Protein AF-F9GGF4-F1 (afdb_monomer_lite)

Radius of gyration: 31.28 Å; chains: 1; bounding box: 84×32×78 Å

Sequence (135 aa):
SSTQRIEQGRGREKHLPQHAREEYTDVVLQDENLDDDHRRCVQISIKNCWSKLDEYYSLLGQSPLYPAAVILHPRWNVSWLEAKWTSDEQLVWLRDAKNSVREFFEQHYPREEQPETSRTVTGKTMRQDEPSQFD

Organism: Fusarium oxysporum (strain Fo5176) (NCBI:txid660025)

pLDDT: mean 75.13, std 19.37, range [39.06, 97.0]

Foldseek 3Di:
DVVVVVVVVVVPLVPDDPVCSVVVVVVVVCVVVPPVVNVVVVVVVVVVVVVVVVVVVVVCLVALVVLCCQQVPPVCHLVNQVVPDDDPVSVVVSVSSVVRNVVVCCVPPPDPPPPPPDDDDDDDDDDDDDPDPDD

Secondary structure (DSSP, 8-state):
--HHHHHHHHTTGGGS-HHHHHHHHHHHHHGGGS-HHHHHHHHHHHHHHHHHHHHHHHHHTTSTHHHHHHHT-TTS-HHHHHHH--SHHHHHHHHHHHHHHHHHHHHHS--------S----------PPP----

Structure (mmCIF, N/CA/C/O backbone):
data_AF-F9GGF4-F1
#
_entry.id   AF-F9GGF4-F1
#
loop_
_atom_site.group_PDB
_atom_site.id
_atom_site.type_symbol
_atom_site.label_atom_id
_atom_site.label_alt_id
_atom_site.label_comp_id
_atom_site.label_asym_id
_atom_site.label_entity_id
_atom_site.label_seq_id
_atom_site.pdbx_PDB_ins_code
_atom_site.Cartn_x
_atom_site.Cartn_y
_atom_site.Cartn_z
_atom_site.occupancy
_atom_site.B_iso_or_equiv
_atom_site.auth_seq_id
_atom_site.auth_comp_id
_atom_site.auth_asym_id
_atom_site.auth_atom_id
_atom_site.pdbx_PDB_model_num
ATOM 1 N N . SER A 1 1 ? 22.524 -20.611 -32.309 1.00 45.41 1 SER A N 1
ATOM 2 C CA . SER A 1 1 ? 21.522 -20.263 -31.279 1.00 45.41 1 SER A CA 1
ATOM 3 C C . SER A 1 1 ? 20.470 -19.235 -31.707 1.00 45.41 1 SER A C 1
ATOM 5 O O . SER A 1 1 ? 19.539 -19.024 -30.941 1.00 45.41 1 SER A O 1
ATOM 7 N N . SER A 1 2 ? 20.529 -18.643 -32.912 1.00 39.38 2 SER A N 1
ATOM 8 C CA . SER A 1 2 ? 19.506 -17.687 -33.396 1.00 39.38 2 SER A CA 1
ATOM 9 C C . SER A 1 2 ? 18.162 -18.327 -33.764 1.00 39.38 2 SER A C 1
ATOM 11 O O . SER A 1 2 ? 17.116 -17.710 -33.598 1.00 39.38 2 SER A O 1
ATOM 13 N N . THR A 1 3 ? 18.150 -19.592 -34.184 1.00 39.06 3 THR A N 1
ATOM 14 C CA . THR A 1 3 ? 16.928 -20.289 -34.624 1.00 39.06 3 THR A CA 1
ATOM 15 C C . THR A 1 3 ? 15.926 -20.533 -33.488 1.00 39.06 3 THR A C 1
ATOM 17 O O . THR A 1 3 ? 14.724 -20.565 -33.720 1.00 39.06 3 THR A O 1
ATOM 20 N N . GLN A 1 4 ? 16.404 -20.641 -32.244 1.00 39.22 4 GLN A N 1
ATOM 21 C CA . GLN A 1 4 ? 15.567 -20.925 -31.071 1.00 39.22 4 GLN A CA 1
ATOM 22 C C . GLN A 1 4 ? 14.812 -19.684 -30.554 1.00 39.22 4 GLN A C 1
ATOM 24 O O . GLN A 1 4 ? 13.792 -19.816 -29.881 1.00 39.22 4 GLN A O 1
ATOM 29 N N . ARG A 1 5 ? 15.289 -18.472 -30.875 1.00 42.28 5 ARG A N 1
ATOM 30 C CA . ARG A 1 5 ? 14.659 -17.207 -30.456 1.00 42.28 5 ARG A CA 1
ATOM 31 C C . ARG A 1 5 ? 13.565 -16.753 -31.433 1.00 42.28 5 ARG A C 1
ATOM 33 O O . ARG A 1 5 ? 12.552 -16.218 -30.991 1.00 42.28 5 ARG A O 1
ATOM 40 N N . ILE A 1 6 ? 13.717 -17.059 -32.724 1.00 45.38 6 ILE A N 1
ATOM 41 C CA . ILE A 1 6 ? 12.699 -16.795 -33.758 1.00 45.38 6 ILE A CA 1
ATOM 42 C C . ILE A 1 6 ? 11.418 -17.608 -33.486 1.00 45.38 6 ILE A C 1
ATOM 44 O O . ILE A 1 6 ? 10.310 -17.086 -33.615 1.00 45.38 6 ILE A O 1
ATOM 48 N N . GLU A 1 7 ? 11.540 -18.853 -33.011 1.00 43.28 7 GLU A N 1
ATOM 49 C CA . GLU A 1 7 ? 10.370 -19.653 -32.617 1.00 43.28 7 GLU A CA 1
ATOM 50 C C . GLU A 1 7 ? 9.612 -19.077 -31.408 1.00 43.28 7 GLU A C 1
ATOM 52 O O . GLU A 1 7 ? 8.384 -19.173 -31.356 1.00 43.28 7 GLU A O 1
ATOM 57 N N . GLN A 1 8 ? 10.305 -18.428 -30.462 1.00 47.81 8 GLN A N 1
ATOM 58 C CA . GLN A 1 8 ? 9.655 -17.818 -29.294 1.00 47.81 8 GLN A CA 1
ATOM 59 C C . GLN A 1 8 ? 8.828 -16.571 -29.653 1.00 47.81 8 GLN A C 1
ATOM 61 O O . GLN A 1 8 ? 7.792 -16.335 -29.026 1.00 47.81 8 GLN A O 1
ATOM 66 N N . GLY A 1 9 ? 9.229 -15.806 -30.675 1.00 49.09 9 GLY A N 1
ATOM 67 C CA . GLY A 1 9 ? 8.451 -14.675 -31.204 1.00 49.09 9 GLY A CA 1
ATOM 68 C C . GLY A 1 9 ? 7.219 -15.123 -31.997 1.00 49.09 9 GLY A C 1
ATOM 69 O O . GLY A 1 9 ? 6.114 -14.617 -31.788 1.00 49.09 9 GLY A O 1
ATOM 70 N N . ARG A 1 10 ? 7.369 -16.180 -32.807 1.00 48.94 10 ARG A N 1
ATOM 71 C CA . ARG A 1 10 ? 6.304 -16.757 -33.654 1.00 48.94 10 ARG A CA 1
ATOM 72 C C . ARG A 1 10 ? 5.110 -17.315 -32.863 1.00 48.94 10 ARG A C 1
ATOM 74 O O . ARG A 1 10 ? 4.036 -17.574 -33.410 1.00 48.94 10 ARG A O 1
ATOM 81 N N . GLY A 1 11 ? 5.290 -17.523 -31.559 1.00 54.16 11 GLY A N 1
ATOM 82 C CA . GLY A 1 11 ? 4.256 -17.980 -30.637 1.00 54.16 11 GLY A CA 1
ATOM 83 C C . GLY A 1 11 ? 3.220 -16.915 -30.261 1.00 54.16 11 GLY A C 1
ATOM 84 O O . GLY A 1 11 ? 2.058 -17.256 -30.041 1.00 54.16 11 GLY A O 1
ATOM 85 N N . ARG A 1 12 ? 3.632 -15.643 -30.183 1.00 55.31 12 ARG A N 1
ATOM 86 C CA . ARG A 1 12 ? 2.854 -14.560 -29.548 1.00 55.31 12 ARG A CA 1
ATOM 87 C C . ARG A 1 12 ? 1.941 -13.808 -30.517 1.00 55.31 12 ARG A C 1
ATOM 89 O O . ARG A 1 12 ? 0.894 -13.320 -30.108 1.00 55.31 12 ARG A O 1
ATOM 96 N N . GLU A 1 13 ? 2.265 -13.817 -31.808 1.00 55.66 13 GLU A N 1
ATOM 97 C CA . GLU A 1 13 ? 1.454 -13.200 -32.872 1.00 55.66 13 GLU A CA 1
ATOM 98 C C . GLU A 1 13 ? 0.067 -13.830 -33.048 1.00 55.66 13 GLU A C 1
ATOM 100 O O . GLU A 1 13 ? -0.828 -13.216 -33.621 1.00 55.66 13 GLU A O 1
ATOM 105 N N . LYS A 1 14 ? -0.131 -15.069 -32.578 1.00 61.19 14 LYS A N 1
ATOM 106 C CA . LYS A 1 14 ? -1.380 -15.830 -32.768 1.00 61.19 14 LYS A CA 1
ATOM 107 C C . LYS A 1 14 ? -2.584 -15.188 -32.073 1.00 61.19 14 LYS A C 1
ATOM 109 O O . LYS A 1 14 ? -3.716 -15.505 -32.420 1.00 61.19 14 LYS A O 1
ATOM 114 N N . HIS A 1 15 ? -2.326 -14.325 -31.092 1.00 66.69 15 HIS A N 1
ATOM 115 C CA . HIS A 1 15 ? -3.344 -13.614 -30.323 1.00 66.69 15 HIS A CA 1
ATOM 116 C C . HIS A 1 15 ? -3.553 -12.169 -30.788 1.00 66.69 15 HIS A C 1
ATOM 118 O O . HIS A 1 15 ? -4.437 -11.497 -30.262 1.00 66.69 15 HIS A O 1
ATOM 124 N N . LEU A 1 16 ? -2.770 -11.687 -31.761 1.00 65.19 16 LEU A N 1
ATOM 125 C CA . LEU A 1 16 ? -2.953 -10.348 -32.302 1.00 65.19 16 LEU A CA 1
ATOM 126 C C . LEU A 1 16 ? -4.019 -10.359 -33.408 1.00 65.19 16 LEU A C 1
ATOM 128 O O . LEU A 1 16 ? -4.050 -11.279 -34.234 1.00 65.19 16 LEU A O 1
ATOM 132 N N . PRO A 1 17 ? -4.895 -9.341 -33.448 1.00 74.56 17 PRO A N 1
ATOM 133 C CA . PRO A 1 17 ? -5.868 -9.197 -34.521 1.00 74.56 17 PRO A CA 1
ATOM 134 C C . PRO A 1 17 ? -5.159 -9.072 -35.878 1.00 74.56 17 PRO A C 1
ATOM 136 O O . PRO A 1 17 ? -4.078 -8.496 -35.968 1.00 74.56 17 PRO A O 1
ATOM 139 N N . GLN A 1 18 ? -5.765 -9.620 -36.941 1.00 68.75 18 GLN A N 1
ATOM 140 C CA . GLN A 1 18 ? -5.122 -9.774 -38.261 1.00 68.75 18 GLN A CA 1
ATOM 141 C C . GLN A 1 18 ? -4.531 -8.467 -38.813 1.00 68.75 18 GLN A C 1
ATOM 143 O O . GLN A 1 18 ? -3.431 -8.497 -39.349 1.00 68.75 18 GLN A O 1
ATOM 148 N N . HIS A 1 19 ? -5.208 -7.332 -38.610 1.00 72.69 19 HIS A N 1
ATOM 149 C CA . HIS A 1 19 ? -4.748 -6.017 -39.072 1.00 72.69 19 HIS A CA 1
ATOM 150 C C . HIS A 1 19 ? -3.523 -5.477 -38.317 1.00 72.69 19 HIS A C 1
ATOM 152 O O . HIS A 1 19 ? -2.847 -4.595 -38.822 1.00 72.69 19 HIS A O 1
ATOM 158 N N . ALA A 1 20 ? -3.242 -5.985 -37.115 1.00 68.06 20 ALA A N 1
ATOM 159 C CA . ALA A 1 20 ? -2.127 -5.534 -36.286 1.00 68.06 20 ALA A CA 1
ATOM 160 C C . ALA A 1 20 ? -0.901 -6.447 -36.404 1.00 68.06 20 ALA A C 1
ATOM 162 O O . ALA A 1 20 ? 0.158 -6.110 -35.885 1.00 68.06 20 ALA A O 1
ATOM 163 N N . ARG A 1 21 ? -1.027 -7.622 -37.044 1.00 68.44 21 ARG A N 1
ATOM 164 C CA . ARG A 1 21 ? 0.092 -8.569 -37.159 1.00 68.44 21 ARG A CA 1
ATOM 165 C C . ARG A 1 21 ? 1.195 -8.013 -38.042 1.00 68.44 21 ARG A C 1
ATOM 167 O O . ARG A 1 21 ? 2.335 -8.048 -37.623 1.00 68.44 21 ARG A O 1
ATOM 174 N N . GLU A 1 22 ? 0.862 -7.471 -39.208 1.00 64.12 22 GLU A N 1
ATOM 175 C CA . GLU A 1 22 ? 1.864 -6.957 -40.151 1.00 64.12 22 GLU A CA 1
ATOM 176 C C 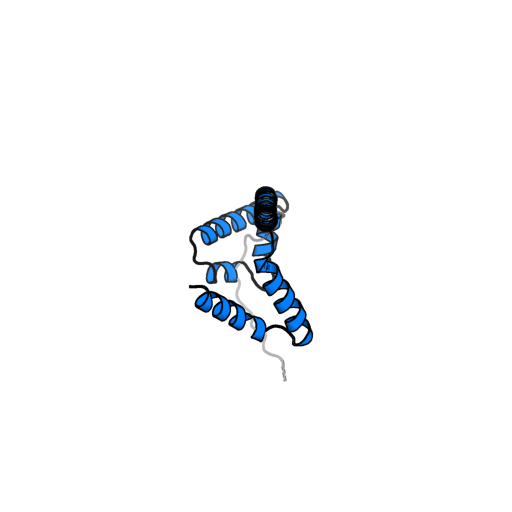. GLU A 1 22 ? 2.636 -5.764 -39.573 1.00 64.12 22 GLU A C 1
ATOM 178 O O . GLU A 1 22 ? 3.860 -5.750 -39.645 1.00 64.12 22 GLU A O 1
ATOM 183 N N . GLU A 1 23 ? 1.939 -4.835 -38.907 1.00 62.38 23 GLU A N 1
ATOM 184 C CA . GLU A 1 23 ? 2.570 -3.724 -38.187 1.00 62.38 23 GLU A CA 1
ATOM 185 C C . GLU A 1 23 ? 3.450 -4.250 -37.048 1.00 62.38 23 GLU A C 1
ATOM 187 O O . GLU A 1 23 ? 4.629 -3.928 -37.007 1.00 62.38 23 GLU A O 1
ATOM 192 N N . TYR A 1 24 ? 2.928 -5.131 -36.180 1.00 59.75 24 TYR A N 1
ATOM 193 C CA . TYR A 1 24 ? 3.672 -5.693 -35.044 1.00 59.75 24 TYR A CA 1
ATOM 194 C C . TYR A 1 24 ? 4.927 -6.466 -35.472 1.00 59.75 24 TYR A C 1
ATOM 196 O O . TYR A 1 24 ? 5.980 -6.315 -34.855 1.00 59.75 24 TYR A O 1
ATOM 204 N N . THR A 1 25 ? 4.833 -7.286 -36.521 1.00 62.84 25 THR A N 1
ATOM 205 C CA . THR A 1 25 ? 5.965 -8.058 -37.042 1.00 62.84 25 THR A CA 1
ATOM 206 C C . THR A 1 25 ? 7.011 -7.140 -37.684 1.00 62.84 25 THR A C 1
ATOM 208 O O . THR A 1 25 ? 8.200 -7.400 -37.514 1.00 62.84 25 THR A O 1
ATOM 211 N N . ASP A 1 26 ? 6.612 -6.043 -38.340 1.00 60.06 26 ASP A N 1
ATOM 212 C CA . ASP A 1 26 ? 7.547 -5.037 -38.865 1.00 60.06 26 ASP A CA 1
ATOM 213 C C . ASP A 1 26 ? 8.297 -4.307 -37.735 1.00 60.06 26 ASP A C 1
ATOM 215 O O . ASP A 1 26 ? 9.523 -4.202 -37.781 1.00 60.06 26 ASP A O 1
ATOM 219 N N . VAL A 1 27 ? 7.616 -3.920 -36.646 1.00 58.91 27 VAL A N 1
ATOM 220 C CA . VAL A 1 27 ? 8.292 -3.307 -35.480 1.00 58.91 27 VAL A CA 1
ATOM 221 C C . VAL A 1 27 ? 9.235 -4.288 -34.773 1.00 58.91 27 VAL A C 1
ATOM 223 O O . VAL A 1 27 ? 10.284 -3.888 -34.276 1.00 58.91 27 VAL A O 1
ATOM 226 N N . VAL A 1 28 ? 8.893 -5.582 -34.736 1.00 56.34 28 VAL A N 1
ATOM 227 C CA . VAL A 1 28 ? 9.748 -6.637 -34.157 1.00 56.34 28 VAL A CA 1
ATOM 228 C C . VAL A 1 28 ? 10.960 -6.939 -35.044 1.00 56.34 28 VAL A C 1
ATOM 230 O O . VAL A 1 28 ? 12.016 -7.291 -34.526 1.00 56.34 28 VAL A O 1
ATOM 233 N N . LEU A 1 29 ? 10.856 -6.780 -36.365 1.00 56.12 29 LEU A N 1
ATOM 234 C CA . LEU A 1 29 ? 12.012 -6.867 -37.264 1.00 56.12 29 LEU A CA 1
ATOM 235 C C . LEU A 1 29 ? 12.889 -5.602 -37.197 1.00 56.12 29 LEU A C 1
ATOM 237 O O . LEU A 1 29 ? 14.103 -5.703 -37.364 1.00 56.12 29 LEU A O 1
ATOM 241 N N . GLN A 1 30 ? 12.312 -4.435 -36.885 1.00 53.25 30 GLN A N 1
ATOM 242 C CA . GLN A 1 30 ? 13.058 -3.207 -36.569 1.00 53.25 30 GLN A CA 1
ATOM 243 C C . GLN A 1 30 ? 13.758 -3.255 -35.191 1.00 53.25 30 GLN A C 1
ATOM 245 O O . GLN A 1 30 ? 14.767 -2.573 -35.010 1.00 53.25 30 GLN A O 1
ATOM 250 N N . ASP A 1 31 ? 13.298 -4.089 -34.246 1.00 55.56 31 ASP A N 1
ATOM 251 C CA . ASP A 1 31 ? 13.931 -4.317 -32.926 1.00 55.56 31 ASP A CA 1
ATOM 252 C C . ASP A 1 31 ? 15.376 -4.847 -33.038 1.00 55.56 31 ASP A C 1
ATOM 254 O O . ASP A 1 31 ? 16.218 -4.530 -32.202 1.00 55.56 31 ASP A O 1
ATOM 258 N N . GLU A 1 32 ? 15.706 -5.579 -34.111 1.00 57.16 32 GLU A N 1
ATOM 259 C CA . GLU A 1 32 ? 17.080 -6.039 -34.392 1.00 57.16 32 GLU A CA 1
ATOM 260 C C . GLU A 1 32 ? 18.022 -4.892 -34.832 1.00 57.16 32 GLU A C 1
ATOM 262 O O . GLU A 1 32 ? 19.237 -5.079 -34.863 1.00 57.16 32 GLU A O 1
ATOM 267 N N . ASN A 1 33 ? 17.487 -3.703 -35.149 1.00 57.12 33 ASN A N 1
ATOM 268 C CA . ASN A 1 33 ? 18.240 -2.497 -35.535 1.00 57.12 33 ASN A CA 1
ATOM 269 C C . ASN A 1 33 ? 18.105 -1.347 -34.517 1.00 57.12 33 ASN A C 1
ATOM 271 O O . ASN A 1 33 ? 18.608 -0.247 -34.754 1.00 57.12 33 ASN A O 1
ATOM 275 N N . LEU A 1 34 ? 17.410 -1.571 -33.395 1.00 63.84 34 LEU A N 1
ATOM 276 C CA . LEU A 1 34 ? 17.280 -0.573 -32.341 1.00 63.84 34 LEU A CA 1
ATOM 277 C C . LEU A 1 34 ? 18.622 -0.463 -31.611 1.00 63.84 34 LEU A C 1
ATOM 279 O O . LEU A 1 34 ? 19.029 -1.384 -30.903 1.00 63.84 34 LEU A O 1
ATOM 283 N N . ASP A 1 35 ? 19.303 0.666 -31.801 1.00 76.94 35 ASP A N 1
ATOM 284 C CA . ASP A 1 35 ? 20.592 0.949 -31.175 1.00 76.94 35 ASP A CA 1
ATOM 285 C C . ASP A 1 35 ? 20.538 0.692 -29.656 1.00 76.94 35 ASP A C 1
ATOM 287 O O . ASP A 1 35 ? 19.531 0.977 -28.991 1.00 76.94 35 ASP A O 1
ATOM 291 N N . ASP A 1 36 ? 21.604 0.116 -29.096 1.00 80.62 36 ASP A N 1
ATOM 292 C CA . ASP A 1 36 ? 21.630 -0.347 -27.703 1.00 80.62 36 ASP A CA 1
ATOM 293 C C . ASP A 1 36 ? 21.330 0.798 -26.714 1.00 80.62 36 ASP A C 1
ATOM 295 O O . ASP A 1 36 ? 20.741 0.570 -25.648 1.00 80.62 36 ASP A O 1
ATOM 299 N N . ASP A 1 37 ? 21.625 2.045 -27.097 1.00 85.31 37 ASP A N 1
ATOM 300 C CA . ASP A 1 37 ? 21.284 3.247 -26.336 1.00 85.31 37 ASP A CA 1
ATOM 301 C C . ASP A 1 37 ? 19.769 3.488 -26.230 1.00 85.31 37 ASP A C 1
ATOM 303 O O . ASP A 1 37 ? 19.279 3.891 -25.170 1.00 85.31 37 ASP A O 1
ATOM 307 N N . HIS A 1 38 ? 18.988 3.171 -27.266 1.00 85.69 38 HIS A N 1
ATOM 308 C CA . HIS A 1 38 ? 17.526 3.288 -27.224 1.00 85.69 38 HIS A CA 1
ATOM 309 C C . HIS A 1 38 ? 16.926 2.259 -26.267 1.00 85.69 38 HIS A C 1
ATOM 311 O O . HIS A 1 38 ? 16.089 2.592 -25.422 1.00 85.69 38 HIS A O 1
ATOM 317 N N . ARG A 1 39 ? 17.409 1.013 -26.327 1.00 86.12 39 ARG A N 1
ATOM 318 C CA . ARG A 1 39 ? 16.991 -0.059 -25.409 1.00 86.12 39 ARG A CA 1
ATOM 319 C C . ARG A 1 39 ? 17.342 0.301 -23.969 1.00 86.12 39 ARG A C 1
ATOM 321 O O . ARG A 1 39 ? 16.532 0.104 -23.059 1.00 86.12 39 ARG A O 1
ATOM 328 N N . ARG A 1 40 ? 18.520 0.891 -23.760 1.00 90.12 40 ARG A N 1
ATOM 329 C CA . ARG A 1 40 ? 18.954 1.406 -22.460 1.00 90.12 40 ARG A CA 1
ATOM 330 C C . ARG A 1 40 ? 18.068 2.553 -21.972 1.00 90.12 40 ARG A C 1
ATOM 332 O O . ARG A 1 40 ? 17.688 2.548 -20.802 1.00 90.12 40 ARG A O 1
ATOM 339 N N . CYS A 1 41 ? 17.688 3.489 -22.840 1.00 89.56 41 CYS A N 1
ATOM 340 C CA . CYS A 1 41 ? 16.778 4.588 -22.511 1.00 89.56 41 CYS A CA 1
ATOM 341 C C . CYS A 1 41 ? 15.410 4.070 -22.042 1.00 89.56 41 CYS A C 1
ATOM 343 O O . CYS A 1 41 ? 14.940 4.443 -20.964 1.00 89.56 41 CYS A O 1
ATOM 345 N N . VAL A 1 42 ? 14.815 3.126 -22.779 1.00 92.94 42 VAL A N 1
ATOM 346 C CA . VAL A 1 42 ? 13.542 2.498 -22.391 1.00 92.94 42 VAL A CA 1
ATOM 347 C C . VAL A 1 42 ? 13.675 1.800 -21.036 1.00 92.94 42 VAL A C 1
ATOM 349 O O . VAL A 1 42 ? 12.865 2.036 -20.142 1.00 92.94 42 VAL A O 1
ATOM 352 N N . GLN A 1 43 ? 14.734 1.019 -20.813 1.00 93.75 43 GLN A N 1
A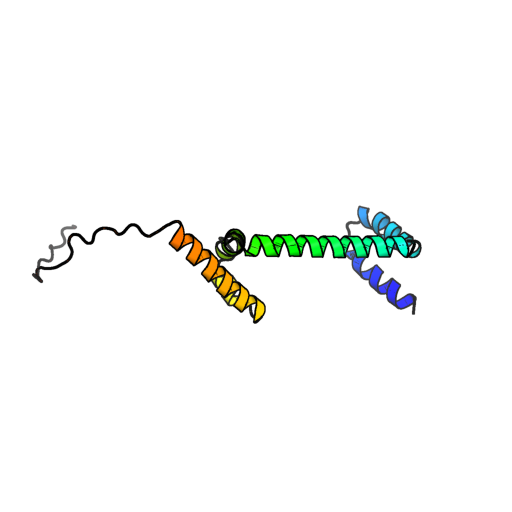TOM 353 C CA . GLN A 1 43 ? 14.961 0.364 -19.520 1.00 93.75 43 GLN A CA 1
ATOM 354 C C . GLN A 1 43 ? 15.114 1.359 -18.361 1.00 93.75 43 GLN A C 1
ATOM 356 O O . GLN A 1 43 ? 14.576 1.122 -17.278 1.00 93.75 43 GLN A O 1
ATOM 361 N N . ILE A 1 44 ? 15.842 2.460 -18.568 1.00 96.12 44 ILE A N 1
ATOM 362 C CA . ILE A 1 44 ? 16.016 3.512 -17.560 1.00 96.12 44 ILE A CA 1
ATOM 363 C C . ILE A 1 44 ? 14.675 4.184 -17.267 1.00 96.12 44 ILE A C 1
ATOM 365 O O . ILE A 1 44 ? 14.319 4.331 -16.101 1.00 96.12 44 ILE A O 1
ATOM 369 N N . SER A 1 45 ? 13.907 4.540 -18.299 1.00 96.06 45 SER A N 1
ATOM 370 C CA . SER A 1 45 ? 12.599 5.175 -18.118 1.00 96.06 45 SER A CA 1
ATOM 371 C C . SER A 1 45 ? 11.634 4.282 -17.332 1.00 96.06 45 SER A C 1
ATOM 373 O O . SER A 1 45 ? 11.036 4.753 -16.370 1.00 96.06 45 SER A O 1
ATOM 375 N N . ILE A 1 46 ? 11.575 2.977 -17.627 1.00 96.19 46 ILE A N 1
ATOM 376 C CA . ILE A 1 46 ? 10.753 2.014 -16.879 1.00 96.19 46 ILE A CA 1
ATOM 377 C C . ILE A 1 46 ? 11.178 1.957 -15.408 1.00 96.19 46 ILE A C 1
ATOM 379 O O . ILE A 1 46 ? 10.331 2.038 -14.520 1.00 96.19 46 ILE A O 1
ATOM 383 N N . LYS A 1 47 ? 12.484 1.845 -15.128 1.00 96.62 47 LYS A N 1
ATOM 384 C CA . LYS A 1 47 ? 13.000 1.828 -13.748 1.00 96.62 47 LYS A CA 1
ATOM 385 C C . LYS A 1 47 ? 12.666 3.116 -13.000 1.00 96.62 47 LYS A C 1
ATOM 387 O O . LYS A 1 47 ? 12.264 3.059 -11.841 1.00 96.62 47 LYS A O 1
ATOM 392 N N . ASN A 1 48 ? 12.787 4.260 -13.667 1.00 96.69 48 ASN A N 1
ATOM 393 C CA . ASN A 1 48 ? 12.447 5.555 -13.088 1.00 96.69 48 ASN A CA 1
ATOM 394 C C . ASN A 1 48 ? 10.947 5.658 -12.792 1.00 96.69 48 ASN A C 1
ATOM 396 O O . ASN A 1 48 ? 10.576 6.120 -11.717 1.00 96.69 48 ASN A O 1
ATOM 400 N N . CYS A 1 49 ? 10.088 5.184 -13.698 1.00 97.00 49 CYS A N 1
ATOM 401 C CA . CYS A 1 49 ? 8.648 5.127 -13.467 1.00 97.00 49 CYS A CA 1
ATOM 402 C C . CYS A 1 49 ? 8.305 4.261 -12.249 1.00 97.00 49 CYS A C 1
ATOM 404 O O . CYS A 1 49 ? 7.527 4.698 -11.406 1.00 97.00 49 CYS A O 1
ATOM 406 N N . TRP A 1 50 ? 8.917 3.080 -12.113 1.00 96.44 50 TRP A N 1
ATOM 407 C CA . TRP A 1 50 ? 8.726 2.224 -10.937 1.00 96.44 50 TRP A CA 1
ATOM 408 C C . TRP A 1 50 ? 9.182 2.889 -9.642 1.00 96.44 50 TRP A C 1
ATOM 410 O O . TRP A 1 50 ? 8.432 2.893 -8.674 1.00 96.44 50 TRP A O 1
ATOM 420 N N . SER A 1 51 ? 10.367 3.502 -9.645 1.00 96.62 51 SER A N 1
ATOM 421 C CA . SER A 1 51 ? 10.880 4.253 -8.494 1.00 96.62 51 SER A CA 1
ATOM 422 C C . SER A 1 51 ? 9.921 5.374 -8.083 1.00 96.62 51 SER A C 1
ATOM 424 O O . SER A 1 51 ? 9.611 5.549 -6.907 1.00 96.62 51 SER A O 1
ATOM 426 N N . LYS A 1 52 ? 9.369 6.098 -9.065 1.00 95.69 52 LYS A N 1
ATOM 427 C CA . LYS A 1 52 ? 8.437 7.187 -8.781 1.00 95.69 52 LYS A CA 1
ATOM 428 C C . LYS A 1 52 ? 7.101 6.687 -8.233 1.00 95.69 52 LYS A C 1
ATOM 430 O O . LYS A 1 52 ? 6.535 7.313 -7.343 1.00 95.69 52 LYS A O 1
ATOM 435 N N . LEU A 1 53 ? 6.597 5.569 -8.752 1.00 93.81 53 LEU A N 1
ATOM 436 C CA . LEU A 1 53 ? 5.406 4.919 -8.210 1.00 93.81 53 LEU A CA 1
ATOM 437 C C . LEU A 1 53 ? 5.629 4.482 -6.761 1.00 93.81 53 LEU A C 1
ATOM 439 O O . LEU A 1 53 ? 4.774 4.748 -5.925 1.00 93.81 53 LEU A O 1
ATOM 443 N N . ASP A 1 54 ? 6.772 3.869 -6.462 1.00 92.56 54 ASP A N 1
ATOM 444 C CA . ASP A 1 54 ? 7.126 3.419 -5.112 1.00 92.56 54 ASP A CA 1
ATOM 445 C C . ASP A 1 54 ? 7.166 4.577 -4.097 1.00 92.56 54 ASP A C 1
ATOM 447 O O . ASP A 1 54 ? 6.606 4.474 -3.003 1.00 92.56 54 ASP A O 1
ATOM 451 N N . GLU A 1 55 ? 7.713 5.731 -4.496 1.00 93.12 55 GLU A N 1
ATOM 452 C CA . GLU A 1 55 ? 7.680 6.965 -3.700 1.00 93.12 55 GLU A CA 1
ATOM 453 C C . GLU A 1 55 ? 6.237 7.386 -3.376 1.00 93.12 55 GLU A C 1
ATOM 455 O O . GLU A 1 55 ? 5.896 7.642 -2.217 1.00 93.12 55 GLU A O 1
ATOM 460 N N . TYR A 1 56 ? 5.359 7.419 -4.384 1.00 90.12 56 TYR A N 1
ATOM 461 C CA . TYR A 1 56 ? 3.960 7.789 -4.173 1.00 90.12 56 TYR A CA 1
ATOM 462 C C . TYR A 1 56 ? 3.200 6.761 -3.337 1.00 90.12 56 TYR A C 1
ATOM 464 O O . TYR A 1 56 ? 2.401 7.157 -2.490 1.00 90.12 56 TYR A O 1
ATOM 472 N N . TYR A 1 57 ? 3.446 5.465 -3.522 1.00 86.50 57 TYR A N 1
ATOM 473 C CA . TYR A 1 57 ? 2.826 4.423 -2.704 1.00 86.50 57 TYR A CA 1
ATOM 474 C C . TYR A 1 57 ? 3.294 4.477 -1.252 1.00 86.50 57 TYR A C 1
ATOM 476 O O . TYR A 1 57 ? 2.482 4.269 -0.352 1.00 86.50 57 TYR A O 1
ATOM 484 N N . SER A 1 58 ? 4.555 4.835 -1.011 1.00 86.81 58 SER A N 1
ATOM 485 C CA . SER A 1 58 ? 5.082 5.052 0.338 1.00 86.81 58 SER A CA 1
ATOM 486 C C . SER A 1 58 ? 4.381 6.218 1.038 1.00 86.81 58 SER A C 1
ATOM 488 O O . SER A 1 58 ? 3.965 6.089 2.188 1.00 86.81 58 SER A O 1
ATOM 490 N N . LEU A 1 59 ? 4.181 7.340 0.335 1.00 88.06 59 LEU A N 1
ATOM 491 C CA . LEU A 1 59 ? 3.428 8.487 0.857 1.00 88.06 59 LEU A CA 1
ATOM 492 C C . LEU A 1 59 ? 1.956 8.143 1.085 1.00 88.06 59 LEU A C 1
ATOM 494 O O . LEU A 1 59 ? 1.375 8.496 2.108 1.00 88.06 59 LEU A O 1
ATOM 498 N N . LEU A 1 60 ? 1.347 7.423 0.145 1.00 85.00 60 LEU A N 1
ATOM 499 C CA . LEU A 1 60 ? -0.050 7.030 0.238 1.00 85.00 60 LEU A CA 1
ATOM 500 C C . LEU A 1 60 ? -0.283 6.020 1.371 1.00 85.00 60 LEU A C 1
ATOM 502 O O . LEU A 1 60 ? -1.336 6.055 1.999 1.00 85.00 60 LEU A O 1
ATOM 506 N N . GLY A 1 61 ? 0.710 5.182 1.677 1.00 77.94 61 GLY A N 1
ATOM 507 C CA . GLY A 1 61 ? 0.713 4.276 2.825 1.00 77.94 61 GLY A CA 1
ATOM 508 C C . GLY A 1 61 ? 0.747 4.979 4.186 1.00 77.94 61 GLY A C 1
ATOM 509 O O . GLY A 1 61 ? 0.398 4.358 5.184 1.00 77.94 61 GLY A O 1
ATOM 510 N N . GLN A 1 62 ? 1.102 6.270 4.245 1.00 83.88 62 GLN A N 1
ATOM 511 C CA . GLN A 1 62 ? 0.958 7.078 5.466 1.00 83.88 62 GLN A CA 1
ATOM 512 C C . GLN A 1 62 ? -0.498 7.471 5.738 1.00 83.88 62 GLN A C 1
ATOM 514 O O . GLN A 1 62 ? -0.840 7.856 6.853 1.00 83.88 62 GLN A O 1
ATOM 519 N N . SER A 1 63 ? -1.360 7.395 4.721 1.00 88.00 63 SER A N 1
ATOM 520 C CA . SER A 1 63 ? -2.782 7.674 4.842 1.00 88.00 63 SER A CA 1
ATOM 521 C C . SER A 1 63 ? -3.581 6.370 4.910 1.00 88.00 63 SER A C 1
ATOM 523 O O . SER A 1 63 ? -3.338 5.452 4.125 1.00 88.00 63 SER A O 1
ATOM 525 N N . PRO A 1 64 ? -4.628 6.298 5.748 1.00 90.50 64 PRO A N 1
ATOM 526 C CA . PRO A 1 64 ? -5.545 5.162 5.763 1.00 90.50 64 PRO A CA 1
ATOM 527 C C . PRO A 1 64 ? -6.393 5.071 4.484 1.00 90.50 64 PRO A C 1
ATOM 529 O O . PRO A 1 64 ? -7.111 4.092 4.294 1.00 90.50 64 PRO A O 1
ATOM 532 N N . LEU A 1 65 ? -6.329 6.066 3.589 1.00 90.06 65 LEU A N 1
ATOM 533 C CA . LEU A 1 65 ? -7.149 6.133 2.381 1.00 90.06 65 LEU A CA 1
ATOM 534 C C . LEU A 1 65 ? -6.935 4.933 1.449 1.00 90.06 65 LEU A C 1
ATOM 536 O O . LEU A 1 65 ? -7.900 4.324 0.989 1.00 90.06 65 LEU A O 1
ATOM 540 N N . TYR A 1 66 ? -5.679 4.581 1.175 1.00 89.44 66 TYR A N 1
ATOM 541 C CA . TYR A 1 66 ? -5.358 3.437 0.323 1.00 89.44 66 TYR A CA 1
ATOM 542 C C . TYR A 1 66 ? -5.785 2.096 0.927 1.00 89.44 66 TYR A C 1
ATOM 544 O O . TYR A 1 66 ? -6.536 1.374 0.264 1.00 89.44 66 TYR A O 1
ATOM 552 N N . PRO A 1 67 ? -5.397 1.750 2.172 1.00 92.25 67 PRO A N 1
ATOM 553 C CA . PRO A 1 67 ? -5.865 0.512 2.782 1.00 92.25 67 PRO A CA 1
ATOM 554 C C . PRO A 1 67 ? -7.394 0.475 2.927 1.00 92.25 67 PRO A C 1
ATOM 556 O O . PRO A 1 67 ? -7.982 -0.584 2.711 1.00 92.25 67 PRO A O 1
ATOM 559 N N . ALA A 1 68 ? -8.061 1.607 3.189 1.00 92.56 68 ALA A N 1
ATOM 560 C CA . ALA A 1 68 ? -9.523 1.685 3.216 1.00 92.56 68 ALA A CA 1
ATOM 561 C C . ALA A 1 68 ? -10.143 1.338 1.859 1.00 92.56 68 ALA A C 1
ATOM 563 O O . ALA A 1 68 ? -11.051 0.512 1.801 1.00 92.56 68 ALA A O 1
ATOM 564 N N . ALA A 1 69 ? -9.641 1.917 0.765 1.00 91.44 69 ALA A N 1
ATOM 565 C CA . ALA A 1 69 ? -10.155 1.649 -0.578 1.00 91.44 69 ALA A CA 1
ATOM 566 C C . ALA A 1 69 ? -10.054 0.161 -0.959 1.00 91.44 69 ALA A C 1
ATOM 568 O O . ALA A 1 69 ? -10.959 -0.380 -1.595 1.00 91.44 69 ALA A O 1
ATOM 569 N N . VAL A 1 70 ? -8.975 -0.507 -0.541 1.00 91.31 70 VAL A 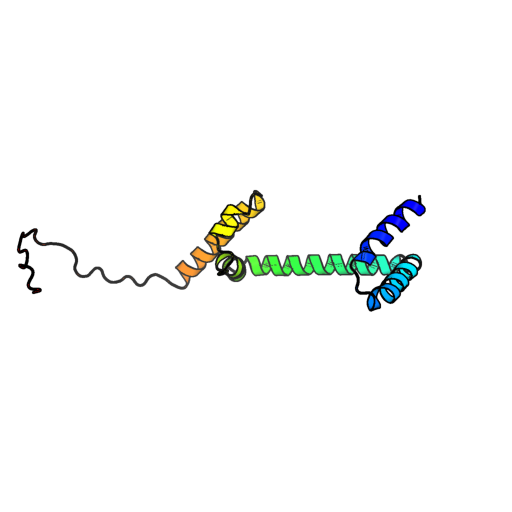N 1
ATOM 570 C CA . VAL A 1 70 ? -8.766 -1.940 -0.787 1.00 91.31 70 VAL A CA 1
ATOM 571 C C . VAL A 1 70 ? -9.696 -2.794 0.082 1.00 91.31 70 VAL A C 1
ATOM 573 O O . VAL A 1 70 ? -10.387 -3.670 -0.432 1.00 91.31 70 VAL A O 1
ATOM 576 N N . ILE A 1 71 ? -9.744 -2.535 1.391 1.00 92.31 71 ILE A N 1
ATOM 577 C CA . ILE A 1 71 ? -10.478 -3.355 2.371 1.00 92.31 71 ILE A CA 1
ATOM 578 C C . ILE A 1 71 ? -12.000 -3.205 2.245 1.00 92.31 71 ILE A C 1
ATOM 580 O O . ILE A 1 71 ? -12.739 -4.169 2.463 1.00 92.31 71 ILE A O 1
ATOM 584 N N . LEU A 1 72 ? -12.472 -2.006 1.900 1.00 90.44 72 LEU A N 1
ATOM 585 C CA . LEU A 1 72 ? -13.894 -1.675 1.789 1.00 90.44 72 LEU A CA 1
ATOM 586 C C . LEU A 1 72 ? -14.462 -1.961 0.391 1.00 90.44 72 LEU A C 1
ATOM 588 O O . LEU A 1 72 ? -15.597 -1.583 0.095 1.00 90.44 72 LEU A O 1
ATOM 592 N N . HIS A 1 73 ? -13.703 -2.631 -0.482 1.00 90.56 73 HIS A N 1
ATOM 593 C CA . HIS A 1 73 ? -14.163 -2.941 -1.827 1.00 90.56 73 HIS A CA 1
ATOM 594 C C . HIS A 1 73 ? -15.384 -3.888 -1.785 1.00 90.56 73 HIS A C 1
ATOM 596 O O . HIS A 1 73 ? -15.283 -5.008 -1.277 1.00 90.56 73 HIS A O 1
ATOM 602 N N . PRO A 1 74 ? -16.537 -3.516 -2.376 1.00 89.19 74 PRO A N 1
ATOM 603 C CA . PRO A 1 74 ? -17.812 -4.211 -2.154 1.00 89.19 74 PRO A CA 1
ATOM 604 C C . PRO A 1 74 ? -17.827 -5.656 -2.666 1.00 89.19 74 PRO A C 1
ATOM 606 O O . PRO A 1 74 ? -18.542 -6.500 -2.135 1.00 89.19 74 PRO A O 1
ATOM 609 N N . ARG A 1 75 ? -17.024 -5.961 -3.694 1.00 88.19 75 ARG A N 1
ATOM 610 C CA . ARG A 1 75 ? -16.908 -7.314 -4.263 1.00 88.19 75 ARG A CA 1
ATOM 611 C C . ARG A 1 75 ? -15.777 -8.140 -3.648 1.00 88.19 75 ARG A C 1
ATOM 613 O O . ARG A 1 75 ? -15.818 -9.364 -3.705 1.00 88.19 75 ARG A O 1
ATOM 620 N N . TRP A 1 76 ? -14.756 -7.479 -3.109 1.00 85.75 76 TRP A N 1
ATOM 621 C CA . TRP A 1 76 ? -13.513 -8.103 -2.644 1.00 85.75 76 TRP A CA 1
ATOM 622 C C . TRP A 1 76 ? -13.196 -7.573 -1.255 1.00 85.75 76 TRP A C 1
ATOM 624 O O . TRP A 1 76 ? -12.220 -6.862 -1.049 1.00 85.75 76 TRP A O 1
ATOM 634 N N . ASN A 1 77 ? -14.103 -7.875 -0.332 1.00 86.25 77 ASN A N 1
ATOM 635 C CA . ASN A 1 77 ? -14.005 -7.427 1.045 1.00 86.25 77 ASN A CA 1
ATOM 636 C C . ASN A 1 77 ? -12.779 -8.029 1.753 1.00 86.25 77 ASN A C 1
ATOM 638 O O . ASN A 1 77 ? -12.097 -8.923 1.243 1.00 86.25 77 ASN A O 1
ATOM 642 N N . VAL A 1 78 ? -12.545 -7.573 2.982 1.00 89.00 78 VAL A N 1
ATOM 643 C CA . VAL A 1 78 ? -11.458 -8.075 3.830 1.00 89.00 78 VAL A CA 1
ATOM 644 C C . VAL A 1 78 ? -11.441 -9.600 3.965 1.00 89.00 78 VAL A C 1
ATOM 646 O O . VAL A 1 78 ? -10.375 -10.196 3.900 1.00 89.00 78 VAL A O 1
ATOM 649 N N . SER A 1 79 ? -12.604 -10.247 4.076 1.00 88.38 79 SER A N 1
ATOM 650 C CA . SER A 1 79 ? -12.698 -11.702 4.240 1.00 88.38 79 SER A CA 1
ATOM 651 C C . SER A 1 79 ? -12.225 -12.455 2.997 1.00 88.38 79 SER A C 1
ATOM 653 O O . SER A 1 79 ? -11.628 -13.523 3.104 1.00 88.38 79 SER A O 1
ATOM 655 N N . TRP A 1 80 ? -12.455 -11.895 1.806 1.00 93.06 80 TRP A N 1
ATOM 656 C CA . TRP A 1 80 ? -11.912 -12.450 0.570 1.00 93.06 80 TRP A CA 1
ATOM 657 C C . TRP A 1 80 ? -10.382 -12.335 0.525 1.00 93.06 80 TRP A C 1
ATOM 659 O O . TRP A 1 80 ? -9.714 -13.289 0.127 1.00 93.06 80 TRP A O 1
ATOM 669 N N . LEU A 1 81 ? -9.826 -11.199 0.967 1.00 90.50 81 LEU A N 1
ATOM 670 C CA . LEU A 1 81 ? -8.375 -10.996 1.054 1.00 90.50 81 LEU A CA 1
ATOM 671 C C . LEU A 1 81 ? -7.743 -11.987 2.039 1.00 90.50 81 LEU A C 1
ATOM 673 O O . LEU A 1 81 ? -6.788 -12.665 1.678 1.00 90.50 81 LEU A O 1
ATOM 677 N N . GLU A 1 82 ? -8.332 -12.149 3.227 1.00 90.62 82 GLU A N 1
ATOM 678 C CA . GLU A 1 82 ? -7.894 -13.117 4.247 1.00 90.62 82 GLU A CA 1
ATOM 679 C C . GLU A 1 82 ? -7.907 -14.565 3.732 1.00 90.62 82 GLU A C 1
ATOM 681 O O . GLU A 1 82 ? -7.049 -15.359 4.103 1.00 90.62 82 GLU A O 1
ATOM 686 N N . ALA A 1 83 ? -8.853 -14.916 2.856 1.00 91.38 83 ALA A N 1
ATOM 687 C CA . ALA A 1 83 ? -8.947 -16.257 2.286 1.00 91.38 83 ALA A CA 1
ATOM 688 C C . ALA A 1 83 ? -7.980 -16.499 1.114 1.00 91.38 83 ALA A C 1
ATOM 690 O O . ALA A 1 83 ? -7.596 -17.642 0.856 1.00 91.38 83 ALA A O 1
ATOM 691 N N . LYS A 1 84 ? -7.636 -15.453 0.3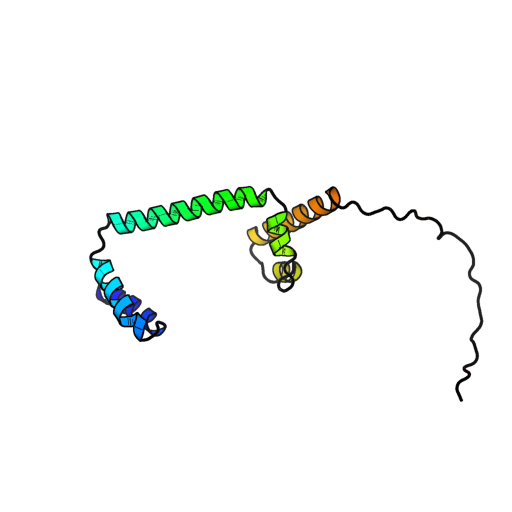49 1.00 92.62 84 LYS A N 1
ATOM 692 C CA . LYS A 1 84 ? -6.863 -15.592 -0.894 1.00 92.62 84 LYS A CA 1
ATOM 693 C C . LYS A 1 84 ? -5.377 -15.297 -0.725 1.00 92.62 84 LYS A C 1
ATOM 695 O O . LYS A 1 84 ? -4.576 -15.821 -1.501 1.00 92.62 84 LYS A O 1
ATOM 700 N N . TRP A 1 85 ? -5.015 -14.442 0.221 1.00 92.19 85 TRP A N 1
ATOM 701 C CA . TRP A 1 85 ? -3.635 -14.043 0.458 1.00 92.19 85 TRP A CA 1
ATOM 702 C C . TRP A 1 85 ? -2.961 -15.013 1.420 1.00 92.19 85 TRP A C 1
ATOM 704 O O . TRP A 1 85 ? -3.473 -15.289 2.500 1.00 92.19 85 TRP A O 1
ATOM 714 N N . THR A 1 86 ? -1.812 -15.546 1.011 1.00 93.19 86 THR A N 1
ATOM 715 C CA . THR A 1 86 ? -1.105 -16.606 1.751 1.00 93.19 86 THR A CA 1
ATOM 716 C C . THR A 1 86 ? 0.356 -16.276 2.024 1.00 93.19 86 THR A C 1
ATOM 718 O O . THR A 1 86 ? 1.024 -17.040 2.709 1.00 93.19 86 THR A O 1
ATOM 721 N N . SER A 1 87 ? 0.882 -15.190 1.454 1.00 95.50 87 SER A N 1
ATOM 722 C CA . SER A 1 87 ? 2.256 -14.758 1.710 1.00 95.50 87 SER A CA 1
ATOM 723 C C . SER A 1 87 ? 2.334 -13.993 3.031 1.00 95.50 87 SER A C 1
ATOM 725 O O . SER A 1 87 ? 1.461 -13.175 3.322 1.00 95.50 87 SER A O 1
ATOM 727 N N . ASP A 1 88 ? 3.399 -14.212 3.802 1.00 93.00 88 ASP A N 1
ATOM 728 C CA . ASP A 1 88 ? 3.618 -13.525 5.079 1.00 93.00 88 ASP A CA 1
ATOM 729 C C . ASP A 1 88 ? 3.591 -11.997 4.930 1.00 93.00 88 ASP A C 1
ATOM 731 O O . ASP A 1 88 ? 2.953 -11.309 5.726 1.00 93.00 88 ASP A O 1
ATOM 735 N N . GLU A 1 89 ? 4.196 -11.457 3.869 1.00 92.19 89 GLU A N 1
ATOM 736 C CA . GLU A 1 89 ? 4.198 -10.013 3.592 1.00 92.19 89 GLU A CA 1
ATOM 737 C C . GLU A 1 89 ? 2.779 -9.470 3.371 1.00 92.19 89 GLU A C 1
ATOM 739 O O . GLU A 1 89 ? 2.426 -8.398 3.862 1.00 92.19 89 GLU A O 1
ATOM 744 N N . GLN A 1 90 ? 1.933 -10.241 2.682 1.00 92.19 90 GLN A N 1
ATOM 745 C CA . GLN A 1 90 ? 0.539 -9.879 2.427 1.00 92.19 90 GLN A CA 1
ATOM 746 C C . GLN A 1 90 ? -0.286 -9.879 3.716 1.00 92.19 90 GLN A C 1
ATOM 748 O O . GLN A 1 90 ? -1.112 -8.990 3.922 1.00 92.19 90 GLN A O 1
ATOM 753 N N . LEU A 1 91 ? -0.061 -10.862 4.591 1.00 92.38 91 LEU A N 1
ATOM 754 C CA . LEU A 1 91 ? -0.754 -10.963 5.875 1.00 92.38 91 LEU A CA 1
ATOM 755 C C . LEU A 1 91 ? -0.334 -9.842 6.832 1.00 92.38 91 LEU A C 1
ATOM 757 O O . LEU A 1 91 ? -1.188 -9.259 7.505 1.00 92.38 91 LEU A O 1
ATOM 761 N N . VAL A 1 92 ? 0.960 -9.506 6.859 1.00 93.56 92 VAL A N 1
ATOM 762 C CA . VAL A 1 92 ? 1.492 -8.354 7.601 1.00 93.56 92 VAL A CA 1
ATOM 763 C C . VAL A 1 92 ? 0.842 -7.066 7.107 1.00 93.56 92 VAL A C 1
ATOM 765 O O . VAL A 1 92 ? 0.262 -6.335 7.911 1.00 93.56 92 VAL A O 1
ATOM 768 N N . TRP A 1 93 ? 0.843 -6.836 5.791 1.00 92.31 93 TRP A N 1
ATOM 769 C CA . TRP A 1 93 ? 0.200 -5.663 5.204 1.00 92.31 93 TRP A CA 1
ATOM 770 C C . TRP A 1 93 ? -1.291 -5.600 5.547 1.00 92.31 93 TRP A C 1
ATOM 772 O O . TRP A 1 93 ? -1.790 -4.544 5.921 1.00 92.31 93 TRP A O 1
ATOM 782 N N . LEU A 1 94 ? -2.013 -6.723 5.474 1.00 93.38 94 LEU A N 1
ATOM 783 C CA . LEU A 1 94 ? -3.454 -6.758 5.735 1.00 93.38 94 LEU A CA 1
ATOM 784 C C . LEU A 1 94 ? -3.785 -6.421 7.191 1.00 93.38 94 LEU A C 1
ATOM 786 O O . LEU A 1 94 ? -4.749 -5.702 7.459 1.00 93.38 94 LEU A O 1
ATOM 790 N N . ARG A 1 95 ? -2.978 -6.911 8.136 1.00 92.94 95 ARG A N 1
ATOM 791 C CA . ARG A 1 95 ? -3.087 -6.542 9.551 1.00 92.94 95 ARG A CA 1
ATOM 792 C C . ARG A 1 95 ? -2.890 -5.038 9.732 1.00 92.94 95 ARG A C 1
ATOM 794 O O . ARG A 1 95 ? -3.720 -4.394 10.372 1.00 92.94 95 ARG A O 1
ATOM 801 N N . ASP A 1 96 ? -1.823 -4.491 9.162 1.00 92.50 96 ASP A N 1
ATOM 802 C CA . ASP A 1 96 ? -1.471 -3.080 9.322 1.00 92.50 96 ASP A CA 1
ATOM 803 C C . ASP A 1 96 ? -2.519 -2.172 8.658 1.00 92.50 96 ASP A C 1
ATOM 805 O O . ASP A 1 96 ? -2.968 -1.195 9.257 1.00 92.50 96 ASP A O 1
ATOM 809 N N . ALA A 1 97 ? -3.024 -2.568 7.490 1.00 92.31 97 ALA A N 1
ATOM 810 C CA . ALA A 1 97 ? -4.124 -1.917 6.790 1.00 92.31 97 ALA A CA 1
ATOM 811 C C . ALA A 1 97 ? -5.415 -1.894 7.629 1.00 92.31 97 ALA A C 1
ATOM 813 O O . ALA A 1 97 ? -6.032 -0.841 7.788 1.00 92.31 97 ALA A O 1
ATOM 814 N N . LYS A 1 98 ? -5.814 -3.029 8.223 1.00 93.38 98 LYS A N 1
ATOM 815 C CA . LYS A 1 98 ? -6.997 -3.097 9.105 1.00 93.38 98 LYS A CA 1
ATOM 816 C C . LYS A 1 98 ? -6.850 -2.198 10.330 1.00 93.38 98 LYS A C 1
ATOM 818 O O . LYS A 1 98 ? -7.833 -1.584 10.744 1.00 93.38 98 LYS A O 1
ATOM 823 N N . ASN A 1 99 ? -5.656 -2.141 10.915 1.00 93.81 99 ASN A N 1
ATOM 824 C CA . ASN A 1 99 ? -5.382 -1.302 12.079 1.00 93.81 99 ASN A CA 1
ATOM 825 C C . ASN A 1 99 ? -5.429 0.184 11.715 1.00 93.81 99 ASN A C 1
ATOM 827 O O . ASN A 1 99 ? -6.145 0.930 12.371 1.00 93.81 99 ASN A O 1
ATOM 831 N N . SER A 1 100 ? -4.762 0.583 10.630 1.00 92.88 100 SER A N 1
ATOM 832 C CA . SER A 1 100 ? -4.740 1.968 10.147 1.00 92.88 100 SER A CA 1
ATOM 833 C C . SER A 1 100 ? -6.146 2.505 9.855 1.00 92.88 100 SER A C 1
ATOM 835 O O . SER A 1 100 ? -6.507 3.594 10.299 1.00 92.88 100 SER A O 1
ATOM 837 N N . VAL A 1 101 ? -6.983 1.719 9.166 1.00 93.12 101 VAL A N 1
ATOM 838 C CA . VAL A 1 101 ? -8.370 2.117 8.875 1.00 93.12 101 VAL A CA 1
ATOM 839 C C . VAL A 1 101 ? -9.190 2.214 10.159 1.00 93.12 101 VAL A C 1
ATOM 841 O O . VAL A 1 101 ? -9.927 3.179 10.338 1.00 93.12 101 VAL A O 1
ATOM 844 N N . ARG A 1 102 ? -9.061 1.243 11.070 1.00 93.06 102 ARG A N 1
ATOM 845 C CA . ARG A 1 102 ? -9.775 1.269 12.353 1.00 93.06 102 ARG A CA 1
ATOM 846 C C . ARG A 1 102 ? -9.423 2.510 13.165 1.00 93.06 102 ARG A C 1
ATOM 848 O O . ARG A 1 102 ? -10.329 3.222 13.579 1.00 93.06 102 ARG A O 1
ATOM 855 N N . GLU A 1 103 ? -8.133 2.763 13.350 1.00 93.12 103 GLU A N 1
ATOM 856 C CA . GLU A 1 103 ? -7.625 3.898 14.117 1.00 93.12 103 GLU A CA 1
ATOM 857 C C . GLU A 1 103 ? -8.147 5.223 13.549 1.00 93.12 103 GLU A C 1
ATOM 859 O O . GLU A 1 103 ? -8.645 6.063 14.294 1.00 93.12 103 GLU A O 1
ATOM 864 N N . PHE A 1 104 ? -8.136 5.378 12.223 1.00 92.50 104 PHE A N 1
ATOM 865 C CA . PHE A 1 104 ? -8.695 6.560 11.573 1.00 92.50 104 PHE A CA 1
ATOM 866 C C . PHE A 1 104 ? -10.186 6.752 11.872 1.00 92.50 104 PHE A C 1
ATOM 868 O O . PHE A 1 104 ? -10.619 7.853 12.207 1.00 92.50 104 PHE A O 1
ATOM 875 N N . PHE A 1 105 ? -10.989 5.691 11.772 1.00 91.38 105 PHE A N 1
ATOM 876 C CA . PHE A 1 105 ? -12.418 5.786 12.065 1.00 91.38 105 PHE A CA 1
ATOM 877 C C . PHE A 1 105 ? -12.689 6.078 13.542 1.00 91.38 105 PHE A C 1
ATOM 879 O O . PHE A 1 105 ? -13.543 6.905 13.837 1.00 91.38 105 PHE A O 1
ATOM 886 N N . GLU A 1 106 ? -11.954 5.455 14.461 1.00 92.56 106 GLU A N 1
ATOM 887 C CA . GLU A 1 106 ? -12.093 5.702 15.900 1.00 92.56 106 GLU A CA 1
ATOM 888 C C . GLU A 1 106 ? -11.726 7.147 16.276 1.00 92.56 106 GLU A C 1
ATOM 890 O O . GLU A 1 106 ? -12.400 7.749 17.111 1.00 92.56 106 GLU A O 1
ATOM 895 N N . GLN A 1 107 ? -10.707 7.727 15.632 1.00 91.50 107 GLN A N 1
ATOM 896 C CA . GLN A 1 107 ? -10.286 9.112 15.863 1.00 91.50 107 GLN A CA 1
ATOM 897 C C . GLN A 1 107 ? -11.259 10.145 15.276 1.00 91.50 107 GLN A C 1
ATOM 899 O O . GLN A 1 107 ? -11.534 11.162 15.911 1.00 91.50 107 GLN A O 1
ATOM 904 N N . HIS A 1 108 ? -11.765 9.913 14.062 1.00 90.56 108 HIS A N 1
ATOM 905 C CA . HIS A 1 108 ? -12.576 10.898 13.336 1.00 90.56 108 HIS A CA 1
ATOM 906 C C . HIS A 1 108 ? -14.088 10.730 13.524 1.00 90.56 108 HIS A C 1
ATOM 908 O O . HIS A 1 108 ? -14.834 11.686 13.314 1.00 90.56 108 HIS A O 1
ATOM 914 N N . TYR A 1 109 ? -14.541 9.543 13.926 1.00 89.06 109 TYR A N 1
ATOM 915 C CA . TYR A 1 109 ? -15.950 9.206 14.131 1.00 89.06 109 TYR A CA 1
ATOM 916 C C . TYR A 1 109 ? -16.137 8.485 15.474 1.00 89.06 109 TYR A C 1
ATOM 918 O O . TYR A 1 109 ? -16.481 7.297 15.501 1.00 89.06 109 TYR A O 1
ATOM 926 N N . PRO A 1 110 ? -15.909 9.180 16.604 1.00 85.44 110 PRO A N 1
ATOM 927 C CA . PRO A 1 110 ? -16.167 8.608 17.914 1.00 85.44 110 PRO A CA 1
ATOM 928 C C . PRO A 1 110 ? -17.635 8.191 18.012 1.00 85.44 110 PRO A C 1
ATOM 930 O O . PRO A 1 110 ? -18.540 8.882 17.540 1.00 85.44 110 PRO A O 1
ATOM 933 N N . ARG A 1 111 ? -17.871 7.027 18.618 1.00 79.75 111 ARG A N 1
ATOM 934 C CA . ARG A 1 111 ? -19.223 6.531 18.867 1.00 79.75 111 ARG A CA 1
ATOM 935 C C . ARG A 1 111 ? -19.941 7.550 19.748 1.00 79.75 111 ARG A C 1
ATOM 937 O O . ARG A 1 111 ? -19.472 7.823 20.848 1.00 79.75 111 ARG A O 1
ATOM 944 N N . GLU A 1 112 ? -21.073 8.078 19.290 1.00 76.88 112 GLU A N 1
ATOM 945 C CA . GLU A 1 112 ? -21.977 8.802 20.181 1.00 76.88 112 GLU A CA 1
ATOM 946 C C . GLU A 1 112 ? -22.348 7.857 21.329 1.00 76.88 112 GLU A C 1
ATOM 948 O O . GLU A 1 112 ? -22.954 6.802 21.113 1.00 76.88 112 GLU A O 1
ATOM 953 N N . GLU A 1 113 ? -21.929 8.200 22.547 1.00 64.88 113 GLU A N 1
ATOM 954 C CA . GLU A 1 113 ? -22.444 7.568 23.750 1.00 64.88 113 GLU A CA 1
ATOM 955 C C . GLU A 1 113 ? -23.934 7.900 23.802 1.00 64.88 113 GLU A C 1
ATOM 957 O O . GLU A 1 113 ? -2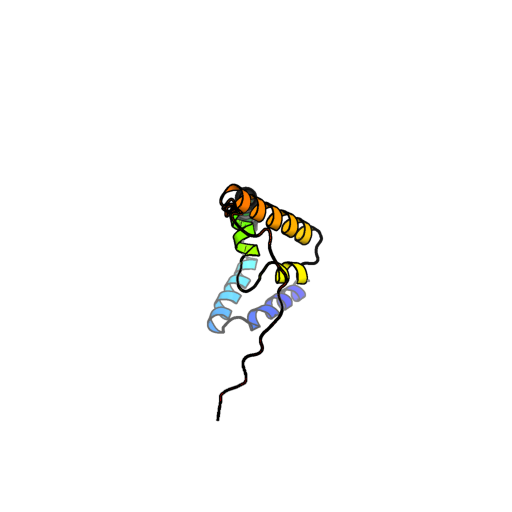4.334 8.998 24.185 1.00 64.88 113 GLU A O 1
ATOM 962 N N . GLN A 1 114 ? -24.773 6.963 23.357 1.00 52.56 114 GLN A N 1
ATOM 963 C CA . GLN A 1 114 ? -26.171 6.956 23.761 1.00 52.56 114 GLN A CA 1
ATOM 964 C C . GLN A 1 114 ? -26.142 6.962 25.292 1.00 52.56 114 GLN A C 1
ATOM 966 O O . GLN A 1 114 ? -25.588 6.019 25.866 1.00 52.56 114 GLN A O 1
ATOM 971 N N . PRO A 1 115 ? -26.650 8.004 25.975 1.00 52.03 115 PRO A N 1
ATOM 972 C CA . PRO A 1 115 ? -26.739 7.951 27.417 1.00 52.03 115 PRO A CA 1
ATOM 973 C C . PRO A 1 115 ? -27.575 6.721 27.760 1.00 52.03 115 PRO A C 1
ATOM 975 O O . PRO A 1 115 ? -28.718 6.596 27.322 1.00 52.03 115 PRO A O 1
ATOM 978 N N . GLU A 1 116 ? -26.977 5.804 28.517 1.00 53.91 116 GLU A N 1
ATOM 979 C CA . GLU A 1 116 ? -27.624 4.655 29.147 1.00 53.91 116 GLU A CA 1
ATOM 980 C C . GLU A 1 116 ? -28.631 5.169 30.192 1.00 53.91 116 GLU A C 1
ATOM 982 O O . GLU A 1 116 ? -28.471 4.999 31.401 1.00 53.91 116 GLU A O 1
ATOM 987 N N . THR A 1 117 ? -29.676 5.865 29.751 1.00 51.41 117 THR A N 1
ATOM 988 C CA . THR A 1 117 ? -30.852 6.136 30.558 1.00 51.41 117 THR A CA 1
ATOM 989 C C . THR A 1 117 ? -31.872 5.046 30.265 1.00 51.41 117 THR A C 1
ATOM 991 O O . THR A 1 117 ? -32.488 4.967 29.206 1.00 51.41 117 THR A O 1
ATOM 994 N N . SER A 1 118 ? -32.045 4.204 31.286 1.00 50.41 118 SER A N 1
ATOM 995 C CA . SER A 1 118 ? -33.226 3.372 31.523 1.00 50.41 118 SER A CA 1
ATOM 996 C C . SER A 1 118 ? -33.231 1.963 30.939 1.00 50.41 118 SER A C 1
ATOM 998 O O . SER A 1 118 ? -34.185 1.612 30.255 1.00 50.41 118 SER A O 1
ATOM 1000 N N . ARG A 1 119 ? -32.309 1.082 31.356 1.00 50.41 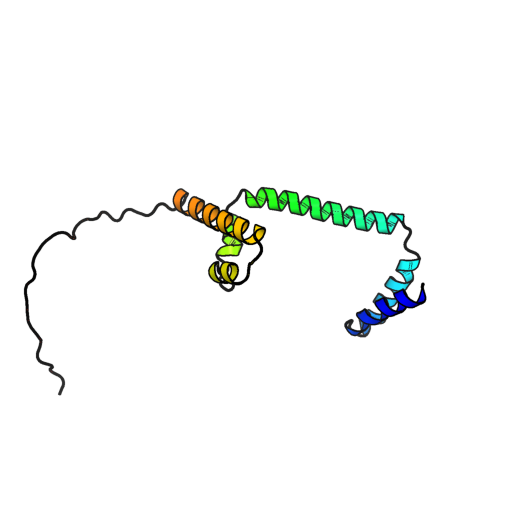119 ARG A N 1
ATOM 1001 C CA . ARG A 1 119 ? -32.662 -0.341 31.568 1.00 50.41 119 ARG A CA 1
ATOM 1002 C C . ARG A 1 119 ? -31.969 -0.953 32.784 1.00 50.41 119 ARG A C 1
ATOM 1004 O O . ARG A 1 119 ? -31.177 -1.880 32.662 1.00 50.41 119 ARG A O 1
ATOM 1011 N N . THR A 1 120 ? -32.386 -0.529 33.976 1.00 41.16 120 THR A N 1
ATOM 1012 C CA . THR A 1 120 ? -32.254 -1.388 35.159 1.00 41.16 120 THR A CA 1
ATOM 1013 C C . THR A 1 120 ? -33.510 -1.351 36.026 1.00 41.16 120 THR A C 1
ATOM 1015 O O . THR A 1 120 ? -33.877 -0.321 36.577 1.00 41.16 120 THR A O 1
ATOM 1018 N N . VAL A 1 121 ? -34.075 -2.555 36.183 1.00 45.91 121 VAL A N 1
ATOM 1019 C CA . VAL A 1 121 ? -34.974 -3.039 37.245 1.00 45.91 121 VAL A CA 1
ATOM 1020 C C . VAL A 1 121 ? -36.469 -2.719 37.112 1.00 45.91 121 VAL A C 1
ATOM 1022 O O . VAL A 1 121 ? -36.931 -1.670 37.536 1.00 45.91 121 VAL A O 1
ATOM 1025 N N . THR A 1 122 ? -37.273 -3.709 36.696 1.00 41.72 122 THR A N 1
ATOM 1026 C CA . THR A 1 122 ? -38.156 -4.465 37.621 1.00 41.72 122 THR A CA 1
ATOM 1027 C C . THR A 1 122 ? -38.935 -5.584 36.909 1.00 41.72 122 THR A C 1
ATOM 1029 O O . THR A 1 122 ? -39.542 -5.372 35.870 1.00 41.72 122 THR A O 1
ATOM 1032 N N . GLY A 1 123 ? -38.973 -6.763 37.541 1.00 40.91 123 GLY A N 1
ATOM 1033 C CA . GLY A 1 123 ? -40.171 -7.612 37.563 1.00 40.91 123 GLY A CA 1
ATOM 1034 C C . GLY A 1 123 ? -40.362 -8.629 36.437 1.00 40.91 123 GLY A C 1
ATOM 1035 O O . GLY A 1 123 ? -40.984 -8.349 35.421 1.00 40.91 123 GLY A O 1
ATOM 1036 N N . LYS A 1 124 ? -39.992 -9.886 36.712 1.00 50.94 124 LYS A N 1
ATOM 1037 C CA . LYS A 1 124 ? -40.780 -11.032 36.237 1.00 50.94 124 LYS A CA 1
ATOM 1038 C C . LYS A 1 124 ? -42.234 -10.842 36.696 1.00 50.94 124 LYS A C 1
ATOM 1040 O O . LYS A 1 124 ? -42.455 -10.866 37.901 1.00 50.94 124 LYS A O 1
ATOM 1045 N N . THR A 1 125 ? -43.187 -10.773 35.768 1.00 41.06 125 THR A N 1
ATOM 1046 C CA . THR A 1 125 ? -44.567 -11.228 35.995 1.00 41.06 125 THR A CA 1
ATOM 1047 C C . THR A 1 125 ? -45.082 -11.932 34.744 1.00 41.06 125 THR A C 1
ATOM 1049 O O . THR A 1 125 ? -44.928 -11.484 33.616 1.00 41.06 125 THR A O 1
ATOM 1052 N N . MET A 1 126 ? -45.633 -13.102 35.025 1.00 39.53 126 MET A N 1
ATOM 1053 C CA . MET A 1 126 ? -46.286 -14.094 34.185 1.00 39.53 126 MET A CA 1
ATOM 1054 C C . MET A 1 126 ? -47.627 -13.591 33.601 1.00 39.53 126 MET A C 1
ATOM 1056 O O . MET A 1 126 ? -48.367 -12.940 34.332 1.00 39.53 126 MET A O 1
ATOM 1060 N N . ARG A 1 127 ? -47.988 -14.099 32.402 1.00 43.47 127 ARG A N 1
ATOM 1061 C CA . ARG A 1 127 ? -49.357 -14.277 31.825 1.00 43.47 127 ARG A CA 1
ATOM 1062 C C . ARG A 1 127 ? -50.011 -12.998 31.248 1.00 43.47 127 ARG A C 1
ATOM 1064 O O . ARG A 1 127 ? -49.910 -11.944 31.850 1.00 43.47 127 ARG A O 1
ATOM 1071 N N . GLN A 1 128 ? -50.705 -13.019 30.105 1.00 44.00 128 GLN A N 1
ATOM 1072 C CA . GLN A 1 128 ? -51.660 -14.026 29.622 1.00 44.00 128 GLN A CA 1
ATOM 1073 C C . GLN A 1 128 ? -51.549 -14.307 28.112 1.00 44.00 128 GLN A C 1
ATOM 1075 O O . GLN A 1 128 ? -51.287 -13.404 27.324 1.00 44.00 128 GLN A O 1
ATOM 1080 N N . ASP A 1 129 ? -51.780 -15.570 27.750 1.00 50.44 129 ASP A N 1
ATOM 1081 C CA . ASP A 1 129 ? -52.088 -16.007 26.390 1.00 50.44 129 ASP A CA 1
ATOM 1082 C C . ASP A 1 129 ? -53.458 -15.446 25.976 1.00 50.44 129 ASP A C 1
ATOM 1084 O O . ASP A 1 129 ? -54.473 -15.742 26.611 1.00 50.44 129 ASP A O 1
ATOM 1088 N N . GLU A 1 130 ? -53.476 -14.637 24.920 1.00 59.06 130 GLU A N 1
ATOM 1089 C CA . GLU A 1 130 ? -54.693 -14.242 24.207 1.00 59.06 130 GLU A CA 1
ATOM 1090 C C . GLU A 1 130 ? -55.290 -15.477 23.502 1.00 59.06 130 GLU A C 1
ATOM 1092 O O . GLU A 1 130 ? -54.565 -16.171 22.778 1.00 59.06 130 GLU A O 1
ATOM 1097 N N . PRO A 1 131 ? -56.587 -15.792 23.664 1.00 55.03 131 PRO A N 1
ATOM 1098 C CA . PRO A 1 131 ? -57.221 -16.819 22.855 1.00 55.03 131 PRO A CA 1
ATOM 1099 C C . PRO A 1 131 ? -57.350 -16.330 21.406 1.00 55.03 131 PRO A C 1
ATOM 1101 O O . PRO A 1 131 ? -57.987 -15.320 21.121 1.00 55.03 131 PRO A O 1
ATOM 1104 N N . SER A 1 132 ? -56.738 -17.092 20.500 1.00 64.69 132 SER A N 1
ATOM 1105 C CA . SER A 1 132 ? -56.852 -16.993 19.044 1.00 64.69 132 SER A CA 1
ATOM 1106 C C . SER A 1 132 ? -58.295 -16.740 18.601 1.00 64.69 132 SER A C 1
ATOM 1108 O O . SER A 1 132 ? -59.135 -17.634 18.693 1.00 64.69 132 SER A O 1
ATOM 1110 N N . GLN A 1 133 ? -58.561 -15.542 18.081 1.00 63.09 133 GLN A N 1
ATOM 1111 C CA . GLN A 1 133 ? -59.816 -15.188 17.425 1.00 63.09 133 GLN A CA 1
ATOM 1112 C C . GLN A 1 133 ? -59.550 -14.964 15.932 1.00 63.09 133 GLN A C 1
ATOM 1114 O O . GLN A 1 133 ? -59.453 -13.836 15.457 1.00 63.09 133 GLN A O 1
ATOM 1119 N N . PHE A 1 134 ? -59.399 -16.064 15.203 1.00 52.16 134 PHE A N 1
ATOM 1120 C CA . PHE A 1 134 ? -59.631 -16.113 13.764 1.00 52.16 134 PHE A CA 1
ATOM 1121 C C . PHE A 1 134 ? -60.543 -17.317 13.509 1.00 52.16 134 PHE A C 1
ATOM 1123 O O . PHE A 1 134 ? -60.126 -18.457 13.722 1.00 52.16 134 PHE A O 1
ATOM 1130 N N . ASP A 1 135 ? -61.794 -17.009 13.157 1.00 49.53 135 ASP A N 1
ATOM 1131 C CA . ASP A 1 135 ? -62.699 -17.864 12.376 1.00 49.53 135 ASP A CA 1
ATOM 1132 C C . ASP A 1 135 ? -62.221 -17.908 10.914 1.00 49.53 135 ASP A C 1
ATOM 1134 O O . ASP A 1 135 ? -61.767 -16.847 10.413 1.00 49.53 135 ASP A O 1
#